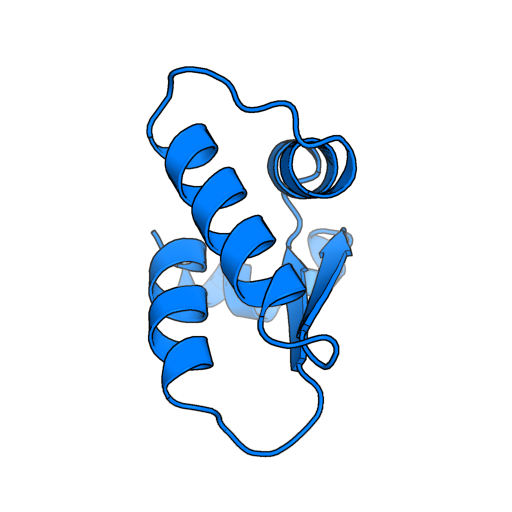Protein AF-A0A392PN88-F1 (afdb_monomer)

Secondary structure (DSSP, 8-state):
-HHHHHHHHHTT--SS-EEEEES-HHHHHHHHHT---SSHHHHHHHHHHHHHHH-TTEEEEE--GGG-HHHHHHT-

Solvent-accessible surface area (backbone atoms only — not comparable to full-atom values): 4550 Å² total; per-residue (Å²): 113,68,71,58,55,51,52,66,50,46,78,70,56,89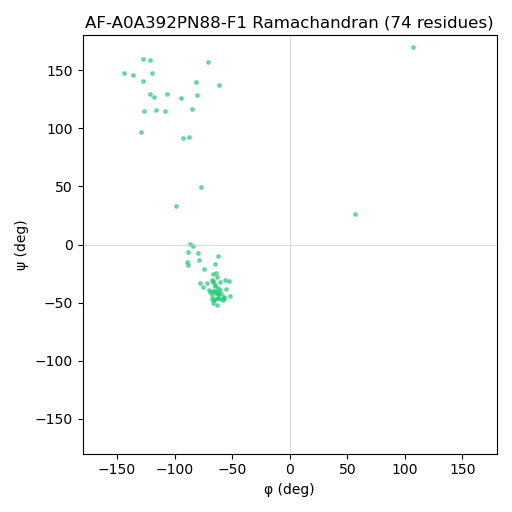,76,75,76,43,76,48,75,38,61,53,56,68,51,51,48,26,37,75,69,72,52,64,58,101,44,75,68,22,55,49,30,49,53,53,41,51,52,31,68,78,35,78,49,45,47,75,45,71,41,60,57,88,78,42,47,68,62,54,61,75,73,107

Structure (mmCIF, N/CA/C/O backbone):
data_AF-A0A392PN88-F1
#
_entry.id   AF-A0A392PN88-F1
#
loop_
_atom_site.group_PDB
_atom_site.id
_atom_site.type_symbol
_atom_site.label_atom_id
_atom_site.label_alt_id
_atom_site.label_comp_id
_atom_site.label_asym_id
_atom_site.label_entity_id
_atom_site.label_seq_id
_atom_site.pdbx_PDB_ins_code
_atom_site.Cartn_x
_atom_site.Cartn_y
_atom_site.Cartn_z
_atom_site.occupancy
_atom_site.B_iso_or_equiv
_atom_site.auth_seq_id
_atom_site.auth_comp_id
_atom_site.auth_asym_id
_atom_site.auth_atom_id
_atom_site.pdbx_PDB_model_num
ATOM 1 N N . MET A 1 1 ? -5.511 0.190 -13.622 1.00 50.78 1 MET A N 1
ATOM 2 C CA . MET A 1 1 ? -6.845 0.538 -13.088 1.00 50.78 1 MET A CA 1
ATOM 3 C C . MET A 1 1 ? -7.280 -0.391 -11.952 1.00 50.78 1 MET A C 1
ATOM 5 O O . MET A 1 1 ? -7.800 0.130 -10.980 1.00 50.78 1 MET A O 1
ATOM 9 N N . GLY A 1 2 ? -6.952 -1.692 -11.968 1.00 61.84 2 GLY A N 1
ATOM 10 C CA . GLY A 1 2 ? -7.446 -2.655 -10.962 1.00 61.84 2 GLY A CA 1
ATOM 11 C C . GLY A 1 2 ? -7.176 -2.367 -9.473 1.00 61.84 2 GLY A C 1
ATOM 12 O O . GLY A 1 2 ? -8.011 -2.701 -8.644 1.00 61.84 2 GLY A O 1
ATOM 13 N N . VAL A 1 3 ? -6.076 -1.697 -9.097 1.00 62.16 3 VAL A N 1
ATOM 14 C CA . VAL A 1 3 ? -5.833 -1.346 -7.677 1.00 62.16 3 VAL A CA 1
ATOM 15 C C . VAL A 1 3 ? -6.886 -0.357 -7.154 1.00 62.16 3 VAL A C 1
ATOM 17 O O . VAL A 1 3 ? -7.294 -0.460 -6.007 1.00 62.16 3 VAL A O 1
ATOM 20 N N . VAL A 1 4 ? -7.372 0.561 -7.998 1.00 62.56 4 VAL A N 1
ATOM 21 C CA . VAL A 1 4 ? -8.398 1.559 -7.634 1.00 62.56 4 VAL A CA 1
ATOM 22 C C . VAL A 1 4 ? -9.739 0.901 -7.366 1.00 62.56 4 VAL A C 1
ATOM 24 O O . VAL A 1 4 ? -10.369 1.180 -6.352 1.00 62.56 4 VAL A O 1
ATOM 27 N N . GLU A 1 5 ? -10.149 0.009 -8.267 1.00 67.06 5 GLU A N 1
ATOM 28 C CA . GLU A 1 5 ? -11.376 -0.771 -8.114 1.00 67.06 5 GLU A CA 1
ATOM 29 C C . GLU A 1 5 ? -11.307 -1.680 -6.899 1.00 67.06 5 GLU A C 1
ATOM 31 O O . GLU A 1 5 ? -12.274 -1.734 -6.150 1.00 67.06 5 GLU A O 1
ATOM 36 N N . ALA A 1 6 ? -10.156 -2.307 -6.638 1.00 65.00 6 ALA A N 1
ATOM 37 C CA . ALA A 1 6 ? -9.970 -3.087 -5.424 1.00 65.00 6 ALA A CA 1
ATOM 38 C C . ALA A 1 6 ? -10.224 -2.224 -4.178 1.00 65.00 6 ALA A C 1
ATOM 40 O O . ALA A 1 6 ? -10.987 -2.625 -3.315 1.00 65.00 6 ALA A O 1
ATOM 41 N N . ILE A 1 7 ? -9.689 -1.005 -4.101 1.00 63.09 7 ILE A N 1
ATOM 42 C CA . ILE A 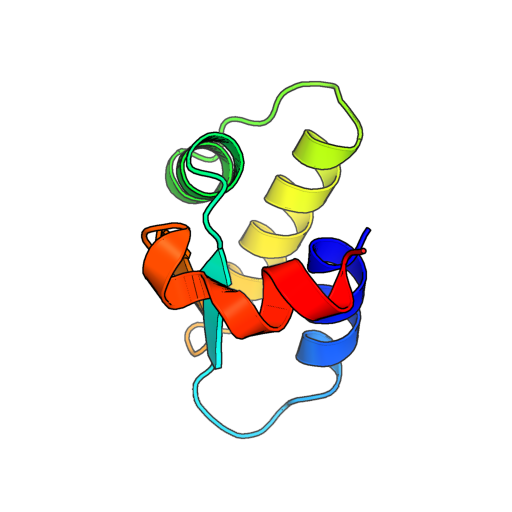1 7 ? -9.888 -0.117 -2.938 1.00 63.09 7 ILE A CA 1
ATOM 43 C C . ILE A 1 7 ? -11.336 0.350 -2.807 1.00 63.09 7 ILE A C 1
ATOM 45 O O . ILE A 1 7 ? -11.879 0.347 -1.706 1.00 63.09 7 ILE A O 1
ATOM 49 N N . ALA A 1 8 ? -11.970 0.736 -3.916 1.00 65.12 8 ALA A N 1
ATOM 50 C CA . ALA A 1 8 ? -13.381 1.114 -3.924 1.00 65.12 8 ALA A CA 1
ATOM 51 C C . ALA A 1 8 ? -14.292 -0.064 -3.536 1.00 65.12 8 ALA A C 1
ATOM 53 O O . ALA A 1 8 ? -15.364 0.138 -2.977 1.00 65.12 8 ALA A O 1
ATOM 54 N N . PHE A 1 9 ? -13.857 -1.293 -3.807 1.00 65.88 9 PHE A N 1
ATOM 55 C CA . PHE A 1 9 ? -14.526 -2.512 -3.375 1.00 65.88 9 PHE A CA 1
ATOM 56 C C . PHE A 1 9 ? -14.259 -2.823 -1.892 1.00 65.88 9 PHE A C 1
ATOM 58 O O . PHE A 1 9 ? -15.146 -3.299 -1.189 1.00 65.88 9 PHE A O 1
ATOM 65 N N . LEU A 1 10 ? -13.073 -2.493 -1.371 1.00 63.09 10 LEU A N 1
ATOM 66 C CA . LEU A 1 10 ? -12.725 -2.701 0.038 1.00 63.09 10 LEU A CA 1
ATOM 67 C C . LEU A 1 10 ? -13.523 -1.830 1.002 1.00 63.09 10 LEU A C 1
ATOM 69 O O . LEU A 1 10 ? -13.835 -2.289 2.096 1.00 63.09 10 LEU A O 1
ATOM 73 N N . THR A 1 11 ? -13.922 -0.621 0.605 1.00 60.78 11 THR A N 1
ATOM 74 C CA . THR A 1 11 ? -14.828 0.202 1.426 1.00 60.78 11 THR A CA 1
ATOM 75 C C . THR A 1 11 ? -16.222 -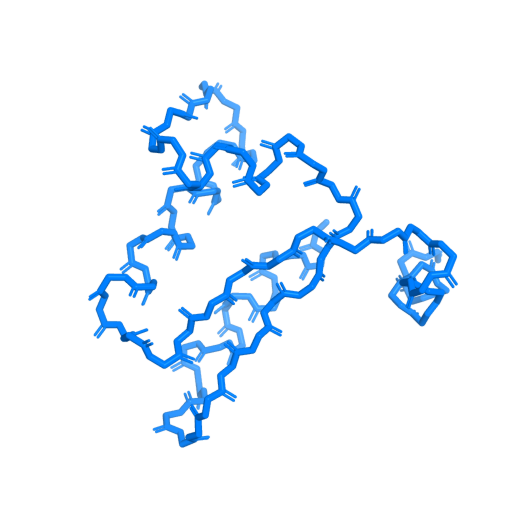0.422 1.577 1.00 60.78 11 THR A C 1
ATOM 77 O O . THR A 1 11 ? -16.950 -0.065 2.502 1.00 60.78 11 THR A O 1
ATOM 80 N N . GLN A 1 12 ? -16.583 -1.389 0.723 1.00 65.44 12 GLN A N 1
ATOM 81 C CA . GLN A 1 12 ? -17.825 -2.166 0.818 1.00 65.44 12 GLN A CA 1
ATOM 82 C C . GLN A 1 12 ? -17.675 -3.419 1.702 1.00 65.44 12 GLN A C 1
ATOM 84 O O . GLN A 1 12 ? -18.674 -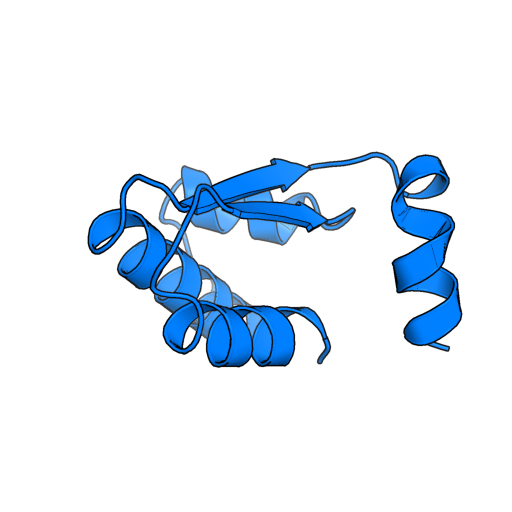3.959 2.176 1.00 65.44 12 GLN A O 1
ATOM 89 N N . PHE A 1 13 ? -16.444 -3.870 1.968 1.00 61.50 13 PHE A N 1
ATOM 90 C CA . PHE A 1 13 ? -16.150 -5.009 2.840 1.00 61.50 13 PHE A CA 1
ATOM 91 C C . PHE A 1 13 ? -15.898 -4.538 4.278 1.00 61.50 13 PHE A C 1
ATOM 93 O O . PHE A 1 13 ? -14.776 -4.240 4.677 1.00 61.50 13 PHE A O 1
ATOM 100 N N . GLN A 1 14 ? -16.958 -4.500 5.089 1.00 60.59 14 GLN A N 1
ATOM 101 C CA . GLN A 1 14 ? -16.874 -4.159 6.520 1.00 60.59 14 GLN A CA 1
ATOM 102 C C . GLN A 1 14 ? -16.571 -5.361 7.436 1.00 60.59 14 GLN A C 1
ATOM 104 O O . GLN A 1 14 ? -16.503 -5.212 8.658 1.00 60.59 14 GLN A O 1
ATOM 109 N N . HIS A 1 15 ? -16.402 -6.565 6.882 1.00 61.41 15 HIS A N 1
ATOM 110 C CA . HIS A 1 15 ? -16.230 -7.788 7.665 1.00 61.41 15 HIS A CA 1
ATOM 111 C C . HIS A 1 15 ? -14.969 -8.552 7.251 1.00 61.41 15 HIS A C 1
ATOM 113 O O . HIS A 1 15 ? -14.892 -9.079 6.145 1.00 61.41 15 HIS A O 1
ATOM 119 N N . GLY A 1 16 ? -14.010 -8.649 8.178 1.00 72.81 16 GLY A N 1
ATOM 120 C CA . GLY A 1 16 ? -12.808 -9.479 8.052 1.00 72.81 16 GLY A CA 1
ATOM 121 C C . GLY A 1 16 ? -11.512 -8.705 7.808 1.00 72.81 16 GLY A C 1
ATOM 122 O O . GLY A 1 16 ? -11.514 -7.497 7.576 1.00 72.81 16 GLY A O 1
ATOM 123 N N . SER A 1 17 ? -10.393 -9.426 7.894 1.00 81.69 17 SER A N 1
ATOM 124 C CA . SER A 1 17 ? -9.077 -8.908 7.529 1.00 81.69 17 SER A CA 1
ATOM 125 C C . SER A 1 17 ? -8.861 -8.969 6.023 1.00 81.69 17 SER A C 1
ATOM 127 O O . SER A 1 17 ? -9.239 -9.929 5.352 1.00 81.69 17 SER A O 1
ATOM 129 N N . VAL A 1 18 ? -8.246 -7.919 5.492 1.00 84.50 18 VAL A N 1
ATOM 130 C CA . VAL A 1 18 ? -7.977 -7.746 4.070 1.00 84.50 18 VAL A CA 1
ATOM 131 C C . VAL A 1 18 ? -6.476 -7.596 3.878 1.00 84.50 18 VAL A C 1
ATOM 133 O O . VAL A 1 18 ? -5.828 -6.753 4.501 1.00 84.50 18 VAL A O 1
ATOM 136 N N . ILE A 1 19 ? -5.926 -8.380 2.956 1.00 86.81 19 ILE A N 1
ATOM 137 C CA . ILE A 1 19 ? -4.549 -8.229 2.492 1.00 86.81 19 ILE A CA 1
ATOM 138 C C . ILE A 1 19 ? -4.598 -7.861 1.012 1.00 86.81 19 ILE A C 1
ATOM 140 O O . ILE A 1 19 ? -5.065 -8.636 0.182 1.00 86.81 19 ILE A O 1
ATOM 144 N N . ILE A 1 20 ? -4.130 -6.659 0.688 1.00 85.44 20 ILE A N 1
ATOM 145 C CA . ILE A 1 20 ? -3.937 -6.204 -0.686 1.00 85.44 20 ILE A CA 1
ATOM 146 C C . ILE A 1 20 ? -2.570 -6.703 -1.147 1.00 85.44 20 ILE A C 1
ATOM 148 O O . ILE A 1 20 ? -1.538 -6.288 -0.620 1.00 85.44 20 ILE A O 1
ATOM 152 N N . GLU A 1 21 ? -2.547 -7.566 -2.152 1.00 87.06 21 GLU A N 1
ATOM 153 C CA . GLU A 1 21 ? -1.311 -8.072 -2.744 1.00 87.06 21 GLU A CA 1
ATOM 154 C C . GLU A 1 21 ? -1.080 -7.434 -4.115 1.00 87.06 21 GLU A C 1
ATOM 156 O O . GLU A 1 21 ? -1.965 -7.399 -4.971 1.00 87.06 21 GLU A O 1
ATOM 161 N N . THR A 1 22 ? 0.118 -6.897 -4.339 1.00 85.25 22 THR A N 1
ATOM 162 C CA . THR A 1 22 ? 0.495 -6.317 -5.634 1.00 85.25 22 THR A CA 1
ATOM 163 C C . THR A 1 22 ? 1.957 -6.580 -5.958 1.00 85.25 22 THR A C 1
ATOM 165 O O . THR A 1 22 ? 2.813 -6.602 -5.079 1.00 85.25 22 THR A O 1
ATOM 168 N N . ASP A 1 23 ? 2.271 -6.735 -7.240 1.00 85.06 23 ASP A N 1
ATOM 169 C CA . ASP A 1 23 ? 3.642 -6.832 -7.742 1.00 85.06 23 ASP A CA 1
ATOM 170 C C . ASP A 1 23 ? 4.300 -5.463 -7.976 1.00 85.06 23 ASP A C 1
ATOM 172 O O . ASP A 1 23 ? 5.488 -5.383 -8.309 1.00 85.06 23 ASP A O 1
ATOM 176 N N . ASN A 1 24 ? 3.576 -4.366 -7.734 1.00 87.00 24 ASN A N 1
ATOM 177 C CA . ASN A 1 24 ? 4.098 -3.015 -7.873 1.00 87.00 24 ASN A CA 1
ATOM 178 C C . ASN A 1 24 ? 4.784 -2.528 -6.585 1.00 87.00 24 ASN A C 1
ATOM 180 O O . ASN A 1 24 ? 4.167 -1.928 -5.700 1.00 87.00 24 ASN A O 1
ATOM 184 N N . ALA A 1 25 ? 6.099 -2.738 -6.506 1.00 89.50 25 ALA A N 1
ATOM 185 C CA . ALA A 1 25 ? 6.909 -2.338 -5.355 1.00 89.50 25 ALA A CA 1
ATOM 186 C C . ALA A 1 25 ? 6.890 -0.821 -5.090 1.00 89.50 25 ALA A C 1
ATOM 188 O O . ALA A 1 25 ? 6.962 -0.395 -3.937 1.00 89.50 25 ALA A O 1
ATOM 189 N N . SER A 1 26 ? 6.778 0.009 -6.133 1.00 90.31 26 SER A N 1
ATOM 190 C CA . SER A 1 26 ? 6.747 1.470 -5.993 1.00 90.31 26 SER A CA 1
ATOM 191 C C . SER A 1 26 ? 5.503 1.947 -5.245 1.00 90.31 26 SER A C 1
ATOM 193 O O . SER A 1 26 ? 5.613 2.828 -4.394 1.00 90.31 26 SER A O 1
ATOM 195 N N . ILE A 1 27 ? 4.343 1.338 -5.512 1.00 89.94 27 ILE A N 1
ATOM 196 C CA . ILE A 1 27 ? 3.086 1.647 -4.817 1.00 89.94 27 ILE A CA 1
ATOM 197 C C . ILE A 1 27 ? 3.171 1.225 -3.348 1.00 89.94 27 ILE A C 1
ATOM 199 O O . ILE A 1 27 ? 2.922 2.044 -2.465 1.00 89.94 27 ILE A O 1
ATOM 203 N N . VAL A 1 28 ? 3.596 -0.016 -3.081 1.00 92.06 28 VAL A N 1
ATOM 204 C CA . VAL A 1 28 ? 3.754 -0.542 -1.711 1.00 92.06 28 VAL A CA 1
ATOM 205 C C . VAL A 1 28 ? 4.703 0.341 -0.901 1.00 92.06 28 VAL A C 1
ATOM 207 O O . VAL A 1 28 ? 4.390 0.750 0.218 1.00 92.06 28 VAL A O 1
ATOM 210 N N . LYS A 1 29 ? 5.837 0.731 -1.496 1.00 94.00 29 LYS A N 1
ATOM 211 C CA . LYS A 1 29 ? 6.794 1.645 -0.867 1.00 94.00 29 LYS A CA 1
ATOM 212 C C . LYS A 1 29 ? 6.181 3.019 -0.588 1.00 94.00 29 LYS A C 1
ATOM 214 O O . LYS A 1 29 ? 6.375 3.537 0.511 1.00 94.00 2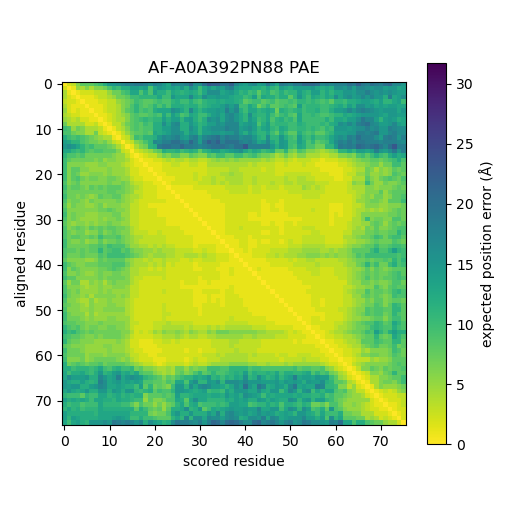9 LYS A O 1
ATOM 219 N N . ALA A 1 30 ? 5.458 3.616 -1.537 1.00 94.12 30 ALA A N 1
ATOM 220 C CA . ALA A 1 30 ? 4.811 4.919 -1.349 1.00 94.12 30 ALA A CA 1
ATOM 221 C C . ALA A 1 30 ? 3.802 4.900 -0.186 1.00 94.12 30 ALA A C 1
ATOM 223 O O . ALA A 1 30 ? 3.824 5.794 0.657 1.00 94.12 30 ALA A O 1
ATOM 224 N N . ILE A 1 31 ? 2.993 3.841 -0.082 1.00 92.88 31 ILE A N 1
ATOM 225 C CA . ILE A 1 31 ? 2.006 3.654 0.995 1.00 92.88 31 ILE A CA 1
ATOM 226 C C . ILE A 1 31 ? 2.679 3.498 2.363 1.00 92.88 31 ILE A C 1
ATOM 228 O O . ILE A 1 31 ? 2.280 4.147 3.332 1.00 92.88 31 ILE A O 1
ATOM 232 N N . HIS A 1 32 ? 3.718 2.664 2.471 1.00 94.44 32 HIS A N 1
ATOM 233 C CA . HIS A 1 32 ? 4.412 2.471 3.748 1.00 94.44 32 HIS A CA 1
ATOM 234 C C . HIS A 1 32 ? 5.212 3.703 4.180 1.00 94.44 32 HIS A C 1
ATOM 236 O O . HIS A 1 32 ? 5.196 4.055 5.357 1.00 94.44 32 HIS A O 1
ATOM 242 N N . SER A 1 33 ? 5.891 4.367 3.240 1.00 96.12 33 SER A N 1
ATOM 243 C CA . SER A 1 33 ? 6.703 5.561 3.518 1.00 96.12 33 SER A CA 1
ATOM 244 C C . SER A 1 33 ? 5.889 6.844 3.680 1.00 96.12 33 SER A C 1
ATOM 246 O O . SER A 1 33 ? 6.432 7.837 4.155 1.00 96.12 33 SER A O 1
ATOM 248 N N . ARG A 1 34 ? 4.607 6.837 3.290 1.00 95.56 34 ARG A N 1
ATOM 249 C CA . ARG A 1 34 ? 3.745 8.025 3.195 1.00 95.56 34 ARG A CA 1
ATOM 250 C C . ARG A 1 34 ? 4.309 9.125 2.279 1.00 95.56 34 ARG A C 1
ATOM 252 O O . ARG A 1 34 ? 4.007 10.304 2.457 1.00 95.56 34 ARG A O 1
ATOM 259 N N . ILE A 1 35 ? 5.132 8.751 1.297 1.00 96.12 35 ILE A N 1
ATOM 260 C CA . ILE A 1 35 ? 5.700 9.667 0.301 1.00 96.12 35 ILE A CA 1
ATOM 261 C C . ILE A 1 35 ? 5.021 9.398 -1.037 1.00 96.12 35 ILE A C 1
ATOM 263 O O . ILE A 1 35 ? 5.194 8.335 -1.633 1.00 96.12 35 ILE A O 1
ATOM 267 N N . TYR A 1 36 ? 4.279 10.390 -1.526 1.00 93.94 36 TYR A N 1
ATOM 268 C CA . TYR A 1 36 ? 3.452 10.257 -2.722 1.00 93.94 36 TYR A CA 1
ATOM 269 C C . TYR A 1 36 ? 3.920 11.222 -3.816 1.00 93.94 36 TYR A C 1
ATOM 271 O O . TYR A 1 36 ? 4.011 12.428 -3.570 1.00 93.94 36 TYR A O 1
ATOM 279 N N . PRO A 1 37 ? 4.202 10.744 -5.039 1.00 92.12 37 PRO A N 1
ATOM 280 C CA . PRO A 1 37 ? 4.471 11.636 -6.157 1.00 92.12 37 PRO A CA 1
ATOM 281 C C . PRO A 1 37 ? 3.194 12.349 -6.601 1.00 92.12 37 PRO A C 1
ATOM 283 O O . PRO A 1 37 ? 2.085 11.846 -6.426 1.00 92.12 37 PRO A O 1
ATOM 286 N N . ARG A 1 38 ? 3.349 13.502 -7.261 1.00 93.31 38 ARG A N 1
ATOM 287 C CA . ARG A 1 38 ? 2.241 14.272 -7.858 1.00 93.31 38 ARG A CA 1
ATOM 288 C C . ARG A 1 38 ? 1.761 13.654 -9.178 1.00 93.31 38 ARG A C 1
ATOM 290 O O . ARG A 1 38 ? 1.674 14.323 -10.200 1.00 93.31 38 ARG A O 1
ATOM 297 N N . LEU A 1 39 ? 1.507 12.352 -9.154 1.00 89.31 39 LEU A N 1
ATOM 298 C CA . LEU A 1 39 ? 0.966 11.559 -10.252 1.00 89.31 39 LEU A CA 1
ATOM 299 C C . LEU A 1 39 ? -0.337 10.913 -9.783 1.00 89.31 39 LEU A C 1
ATOM 301 O O . LEU A 1 39 ? -0.539 10.721 -8.585 1.00 89.31 39 LEU A O 1
ATOM 305 N N . TYR A 1 40 ? -1.198 10.523 -10.723 1.00 85.50 40 TYR A N 1
ATOM 306 C CA . TYR A 1 40 ? -2.485 9.896 -10.404 1.00 85.50 40 TYR A CA 1
ATOM 307 C C . TYR A 1 40 ? -2.344 8.698 -9.448 1.00 85.50 40 TYR A C 1
ATOM 309 O O . TYR A 1 40 ? -3.036 8.621 -8.437 1.00 85.50 40 TYR A O 1
ATOM 317 N N . TRP A 1 41 ? -1.367 7.819 -9.687 1.00 84.19 41 TRP A N 1
ATOM 318 C CA . TRP A 1 41 ? -1.108 6.679 -8.802 1.00 84.19 41 TRP A CA 1
ATOM 319 C C . TRP A 1 41 ? -0.604 7.077 -7.407 1.00 84.19 41 TRP A C 1
ATOM 321 O O . TRP A 1 41 ? -0.813 6.330 -6.456 1.00 84.19 41 TRP A O 1
ATOM 331 N N . GLY A 1 42 ? 0.022 8.248 -7.262 1.00 90.69 42 GLY A N 1
ATOM 332 C CA . GLY A 1 42 ? 0.425 8.783 -5.963 1.00 90.69 42 GLY A CA 1
ATOM 333 C C . GLY A 1 42 ? -0.775 9.226 -5.128 1.00 90.69 42 GLY A C 1
ATOM 334 O O . GLY A 1 42 ? -0.819 8.946 -3.933 1.00 90.69 42 GLY A O 1
ATOM 335 N N . MET A 1 43 ? -1.788 9.833 -5.760 1.00 89.62 43 MET A N 1
ATOM 336 C CA . MET A 1 43 ? -3.064 10.127 -5.093 1.00 89.62 43 MET A CA 1
ATOM 337 C C . MET A 1 43 ? -3.765 8.840 -4.652 1.00 89.62 43 MET A C 1
ATOM 339 O O . MET A 1 43 ? -4.227 8.754 -3.522 1.00 89.62 43 MET A O 1
ATOM 343 N N . LEU A 1 44 ? -3.753 7.806 -5.496 1.00 85.44 44 LEU A N 1
ATOM 344 C CA . LEU A 1 44 ? -4.310 6.497 -5.147 1.00 85.44 44 LEU A CA 1
ATOM 345 C C . LEU A 1 44 ? -3.580 5.847 -3.968 1.00 85.44 44 LEU A C 1
ATOM 347 O O . LEU A 1 44 ? -4.222 5.385 -3.033 1.00 85.44 44 LEU A O 1
ATOM 351 N N . ALA A 1 45 ? -2.244 5.850 -3.982 1.00 89.38 45 ALA A N 1
ATOM 352 C CA . ALA A 1 45 ? -1.429 5.359 -2.871 1.00 89.38 45 ALA A CA 1
ATOM 353 C C . ALA A 1 45 ? -1.772 6.067 -1.551 1.00 89.38 45 ALA A C 1
ATOM 355 O O . ALA A 1 45 ? -1.837 5.430 -0.501 1.00 89.38 45 ALA A O 1
ATOM 356 N N . ARG A 1 46 ? -2.047 7.372 -1.607 1.00 92.38 46 ARG A N 1
ATOM 357 C CA . ARG A 1 46 ? -2.504 8.133 -0.447 1.00 92.38 46 ARG A CA 1
ATOM 358 C C . ARG A 1 46 ? -3.883 7.681 0.038 1.00 92.38 46 ARG A C 1
ATOM 360 O O . ARG A 1 46 ? -4.020 7.410 1.223 1.00 92.38 46 ARG A O 1
ATOM 367 N N . THR A 1 47 ? -4.861 7.531 -0.853 1.00 88.50 47 THR A N 1
ATOM 368 C CA . THR A 1 47 ? -6.210 7.064 -0.484 1.00 88.50 47 THR A CA 1
ATOM 369 C C . THR A 1 47 ? -6.188 5.665 0.139 1.00 88.50 47 THR A C 1
ATOM 371 O O . THR A 1 47 ? -6.880 5.424 1.122 1.00 88.50 47 THR A O 1
ATOM 374 N N . ILE A 1 48 ? -5.346 4.751 -0.367 1.00 86.50 48 ILE A N 1
ATOM 375 C CA . ILE A 1 48 ? -5.139 3.428 0.257 1.00 86.50 48 ILE A CA 1
ATOM 376 C C . ILE A 1 48 ? -4.653 3.590 1.690 1.00 86.50 48 ILE A C 1
ATOM 378 O O . ILE A 1 48 ? -5.150 2.927 2.596 1.00 86.50 48 ILE A O 1
ATOM 382 N N . ARG A 1 49 ? -3.653 4.454 1.891 1.00 91.38 49 ARG A N 1
ATOM 383 C CA . ARG A 1 49 ? -3.074 4.665 3.210 1.00 91.38 49 ARG A CA 1
ATOM 384 C C . ARG A 1 49 ? -4.105 5.214 4.191 1.00 91.38 49 ARG A C 1
ATOM 386 O O . ARG A 1 49 ? -4.133 4.752 5.324 1.00 91.38 49 ARG A O 1
ATOM 393 N N . GLU A 1 50 ? -4.917 6.168 3.754 1.00 90.69 50 GLU A N 1
ATOM 394 C CA . GLU A 1 50 ? -6.003 6.741 4.554 1.00 90.69 50 GLU A CA 1
ATOM 395 C C . GLU A 1 50 ? -7.011 5.642 4.950 1.00 90.69 50 GLU A C 1
ATOM 397 O O . GLU A 1 50 ? -7.277 5.461 6.134 1.00 90.69 50 GLU A O 1
ATOM 402 N N . ALA A 1 51 ? -7.438 4.791 4.009 1.00 85.12 51 ALA A N 1
ATOM 403 C CA . ALA A 1 51 ? -8.325 3.658 4.305 1.00 85.12 51 ALA A CA 1
ATOM 404 C C . ALA A 1 51 ? -7.707 2.625 5.275 1.00 85.12 51 ALA A C 1
ATOM 406 O O . ALA A 1 51 ? -8.399 2.085 6.135 1.00 85.12 51 ALA A O 1
ATOM 407 N N . MET A 1 52 ? -6.400 2.355 5.169 1.00 87.50 52 MET A N 1
ATOM 408 C CA . MET A 1 52 ? -5.678 1.483 6.111 1.00 87.50 52 MET A CA 1
ATOM 409 C C . MET A 1 52 ? -5.577 2.083 7.519 1.00 87.50 52 MET A C 1
ATOM 411 O O . MET A 1 52 ? -5.492 1.348 8.500 1.00 87.50 52 MET A O 1
ATOM 415 N N . GLU A 1 53 ? -5.534 3.410 7.630 1.00 90.25 53 GLU A N 1
ATOM 416 C CA . GLU A 1 53 ? -5.518 4.102 8.921 1.00 90.25 53 GLU A CA 1
ATOM 417 C C . GLU A 1 53 ? -6.899 4.088 9.583 1.00 90.25 53 GLU A C 1
ATOM 419 O O . GLU A 1 53 ? -6.984 3.920 10.798 1.00 90.25 53 GLU A O 1
ATOM 424 N N . GLU A 1 54 ? -7.968 4.196 8.792 1.00 88.31 54 GLU A N 1
ATOM 425 C CA . GLU A 1 54 ? -9.353 4.081 9.262 1.00 88.31 54 GLU A CA 1
ATOM 426 C C . GLU A 1 54 ? -9.731 2.640 9.636 1.00 88.31 54 GLU A C 1
ATOM 428 O O . GLU A 1 54 ? -10.499 2.423 10.575 1.00 88.31 54 GLU A O 1
ATOM 433 N N . ASN A 1 55 ? -9.173 1.648 8.936 1.00 85.50 55 ASN A N 1
ATOM 434 C CA . ASN A 1 55 ? -9.426 0.234 9.184 1.00 85.50 55 ASN A CA 1
ATOM 435 C C . ASN A 1 55 ? -8.115 -0.568 9.331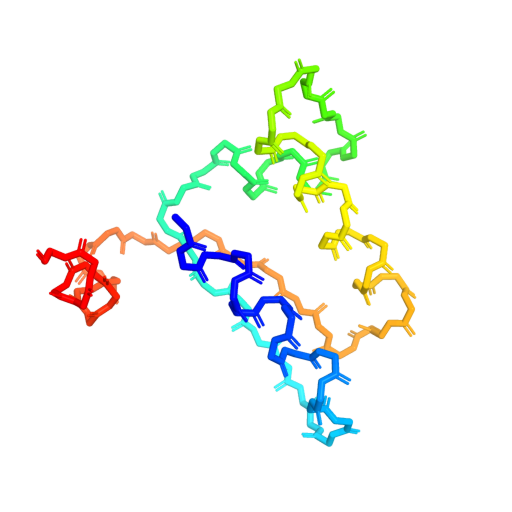 1.00 85.50 55 ASN A C 1
ATOM 437 O O . ASN A 1 55 ? -7.566 -1.049 8.334 1.00 85.50 55 ASN A O 1
ATOM 441 N N . PRO A 1 56 ? -7.655 -0.819 10.576 1.00 84.44 56 PRO A N 1
ATOM 442 C CA . PRO A 1 56 ? -6.431 -1.577 10.857 1.00 84.44 56 PRO A CA 1
ATOM 443 C C . PRO A 1 56 ? -6.439 -3.035 10.376 1.00 84.44 56 PRO A C 1
ATOM 445 O O . PRO A 1 56 ? -5.409 -3.703 10.431 1.00 84.44 56 PRO A O 1
ATOM 448 N N . GLN A 1 57 ? -7.591 -3.554 9.942 1.00 86.94 57 GLN A N 1
ATOM 449 C CA . GLN A 1 57 ? -7.710 -4.890 9.360 1.00 86.94 57 GLN A CA 1
ATOM 450 C C . GLN A 1 57 ? -7.267 -4.934 7.890 1.00 86.94 57 GLN A C 1
ATOM 452 O O . GLN A 1 57 ? -7.168 -6.023 7.324 1.00 86.94 57 GLN A O 1
ATOM 457 N N . ILE A 1 58 ? -6.986 -3.780 7.275 1.00 87.12 58 ILE A N 1
ATOM 458 C CA . ILE A 1 58 ? -6.457 -3.673 5.916 1.00 87.12 58 ILE A CA 1
ATOM 459 C C . ILE A 1 58 ? -4.933 -3.579 5.976 1.00 87.12 58 ILE A C 1
ATOM 461 O O . ILE A 1 58 ? -4.352 -2.696 6.606 1.00 87.12 58 ILE A O 1
ATOM 465 N N . SER A 1 59 ? -4.270 -4.470 5.252 1.00 89.94 59 SER A N 1
ATOM 466 C CA . SER A 1 59 ? -2.826 -4.440 5.042 1.00 89.94 59 SER A CA 1
ATOM 467 C C . SER A 1 59 ? -2.499 -4.512 3.556 1.00 89.94 59 SER A C 1
ATOM 469 O O . SER A 1 59 ? -3.322 -4.938 2.748 1.00 89.94 59 SER A O 1
ATOM 471 N N . ILE A 1 60 ? -1.292 -4.088 3.184 1.00 89.31 60 ILE A N 1
ATOM 472 C CA . ILE A 1 60 ? -0.775 -4.230 1.823 1.00 89.31 60 ILE A CA 1
ATOM 473 C C . ILE A 1 60 ? 0.588 -4.909 1.860 1.00 89.31 60 ILE A C 1
ATOM 475 O O . ILE A 1 60 ? 1.399 -4.627 2.744 1.00 89.31 60 ILE A O 1
ATOM 479 N N . GLN A 1 61 ? 0.842 -5.798 0.902 1.00 90.44 61 GLN A N 1
ATOM 480 C CA . GLN A 1 61 ? 2.121 -6.475 0.743 1.00 90.44 61 GLN A CA 1
ATOM 481 C C . GLN A 1 61 ? 2.547 -6.518 -0.722 1.00 90.44 61 GLN A C 1
ATOM 483 O O . GLN A 1 61 ? 1.734 -6.638 -1.643 1.00 90.44 61 GLN A O 1
ATOM 488 N N . TRP A 1 62 ? 3.860 -6.429 -0.929 1.00 90.12 62 TRP A N 1
ATOM 489 C CA . TRP A 1 62 ? 4.443 -6.702 -2.232 1.00 90.12 62 TRP A CA 1
ATOM 490 C C . TRP A 1 62 ? 4.578 -8.211 -2.431 1.00 90.12 62 TRP A C 1
ATOM 492 O O . TRP A 1 62 ? 5.170 -8.895 -1.595 1.00 90.12 62 TRP A O 1
ATOM 502 N N . VAL A 1 63 ? 4.083 -8.717 -3.557 1.00 85.31 63 VAL A N 1
ATOM 503 C CA . VAL A 1 63 ? 4.228 -10.121 -3.949 1.00 85.31 63 VAL A CA 1
ATOM 504 C C . VAL A 1 63 ? 4.969 -10.233 -5.273 1.00 85.31 63 VAL A C 1
ATOM 506 O O . VAL A 1 63 ? 4.855 -9.387 -6.156 1.00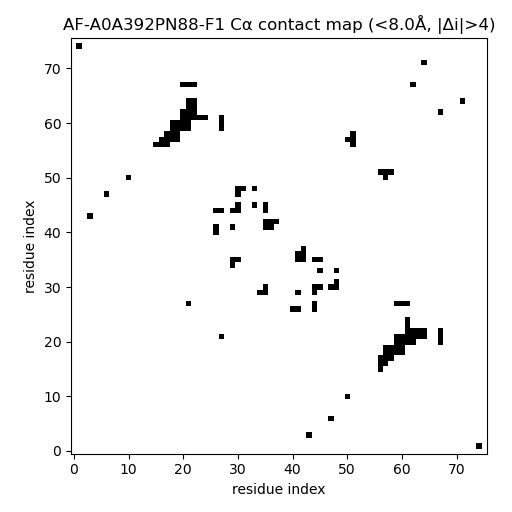 85.31 63 VAL A O 1
ATOM 509 N N . ASN A 1 64 ? 5.745 -11.302 -5.440 1.00 78.56 64 ASN A N 1
ATOM 510 C CA . ASN A 1 64 ? 6.400 -11.570 -6.715 1.00 78.56 64 ASN A CA 1
ATOM 511 C C . ASN A 1 64 ? 5.336 -11.764 -7.813 1.00 78.56 64 ASN A C 1
ATOM 513 O O . ASN A 1 64 ? 4.363 -12.484 -7.601 1.00 78.56 64 ASN A O 1
ATOM 517 N N . ARG A 1 65 ? 5.541 -11.182 -9.000 1.00 68.75 65 ARG A N 1
ATOM 518 C CA . ARG A 1 65 ? 4.623 -11.278 -10.148 1.00 68.75 65 ARG A CA 1
ATOM 519 C C . ARG A 1 65 ? 4.252 -12.715 -10.530 1.00 68.75 65 ARG A C 1
ATOM 521 O O . ARG A 1 65 ? 3.115 -12.957 -10.918 1.00 68.75 65 ARG A O 1
ATOM 528 N N . ASN A 1 66 ? 5.151 -13.680 -10.329 1.00 71.19 66 ASN A N 1
ATOM 529 C CA . ASN A 1 66 ? 4.858 -15.102 -10.553 1.00 71.19 66 ASN A CA 1
ATOM 530 C C . ASN A 1 66 ? 3.773 -15.651 -9.607 1.00 71.19 66 ASN A C 1
ATOM 532 O O . ASN A 1 66 ? 3.090 -16.613 -9.949 1.00 71.19 66 ASN A O 1
ATOM 536 N N . LYS A 1 67 ? 3.595 -15.030 -8.435 1.00 64.56 67 LYS A N 1
ATOM 537 C CA . LYS A 1 67 ? 2.512 -15.314 -7.481 1.00 64.56 67 LYS A CA 1
ATOM 538 C C . LYS A 1 67 ? 1.255 -14.473 -7.735 1.00 64.56 67 LYS A C 1
ATOM 540 O O . LYS A 1 67 ? 0.195 -14.839 -7.252 1.00 64.56 67 LYS A O 1
ATOM 545 N N . ASN A 1 68 ? 1.352 -13.402 -8.528 1.00 64.69 68 ASN A N 1
ATOM 546 C CA . ASN A 1 68 ? 0.228 -12.548 -8.925 1.00 64.69 68 ASN A CA 1
ATOM 547 C C . ASN A 1 68 ? -0.306 -12.889 -10.331 1.00 64.69 68 ASN A C 1
ATOM 549 O O . ASN A 1 68 ? -0.717 -12.021 -11.101 1.00 64.69 68 ASN A O 1
ATOM 553 N N . THR A 1 69 ? -0.250 -14.166 -10.704 1.00 69.75 69 THR A N 1
ATOM 554 C CA . THR A 1 69 ? -0.618 -14.644 -12.042 1.00 69.75 69 THR A CA 1
ATOM 555 C C . THR A 1 69 ? -2.101 -14.443 -12.339 1.00 69.75 69 THR A C 1
ATOM 557 O O . THR A 1 69 ? -2.435 -14.070 -13.457 1.00 69.75 69 THR A O 1
ATOM 560 N N . VAL A 1 70 ? -2.983 -14.595 -11.345 1.00 69.50 70 VAL A N 1
ATOM 561 C CA . VAL A 1 70 ? -4.432 -14.379 -11.514 1.00 69.50 70 VAL A CA 1
ATOM 562 C C . VAL A 1 70 ? -4.736 -12.926 -11.876 1.00 69.50 70 VAL A C 1
ATOM 564 O O . VAL A 1 70 ? -5.384 -12.674 -12.889 1.00 69.50 70 VAL A O 1
ATOM 567 N N . ALA A 1 71 ? -4.224 -11.958 -11.108 1.00 68.50 71 ALA A N 1
ATOM 568 C CA . ALA A 1 71 ? -4.445 -10.549 -11.426 1.00 68.50 71 ALA A CA 1
ATOM 569 C C . ALA A 1 71 ? -3.748 -10.149 -12.732 1.00 68.50 71 ALA A C 1
ATOM 571 O O . ALA A 1 71 ? -4.266 -9.313 -13.466 1.00 68.50 71 ALA A O 1
ATOM 572 N N . HIS A 1 72 ? -2.599 -10.758 -13.052 1.00 64.38 72 HIS A N 1
ATOM 573 C CA . HIS A 1 72 ? -1.932 -10.517 -14.327 1.00 64.38 72 HIS A CA 1
ATOM 574 C C . HIS A 1 72 ? -2.774 -10.985 -15.523 1.00 64.38 72 HIS A C 1
ATOM 576 O O . HIS A 1 72 ? -2.846 -10.263 -16.512 1.00 64.38 72 HIS A O 1
ATOM 582 N N . VAL A 1 73 ? -3.422 -12.149 -15.422 1.00 72.81 73 VAL A N 1
ATOM 583 C CA . VAL A 1 73 ? -4.325 -12.675 -16.459 1.00 72.81 73 VAL A CA 1
ATOM 584 C C . VAL A 1 73 ? -5.573 -11.804 -16.604 1.00 72.81 73 VAL A C 1
ATOM 586 O O . VAL A 1 73 ? -5.991 -11.560 -17.725 1.00 72.81 73 VAL A O 1
ATOM 589 N N . LEU A 1 74 ? -6.138 -11.306 -15.500 1.00 67.62 74 LEU A N 1
ATOM 590 C CA . LEU A 1 74 ? -7.338 -10.455 -15.516 1.00 67.62 74 LEU A CA 1
ATOM 591 C C . LEU A 1 74 ? -7.084 -9.017 -15.994 1.00 67.62 74 LEU A C 1
ATOM 593 O O . LEU A 1 74 ? -8.025 -8.317 -16.352 1.00 67.62 74 LEU A O 1
ATOM 597 N N . ALA A 1 75 ? -5.837 -8.549 -15.934 1.00 65.44 75 ALA A N 1
ATOM 598 C CA . ALA A 1 75 ? -5.457 -7.204 -16.362 1.00 65.44 75 ALA A CA 1
ATOM 599 C C . ALA A 1 75 ? -5.092 -7.110 -17.857 1.00 65.44 75 ALA A C 1
ATOM 601 O O 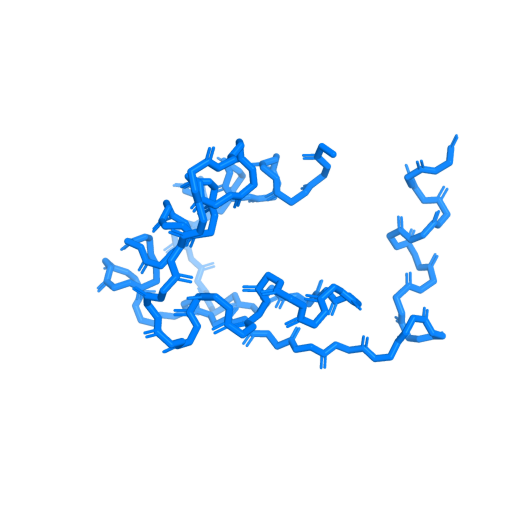. ALA A 1 75 ? -4.829 -5.998 -18.324 1.00 65.44 75 ALA A O 1
ATOM 602 N N . ASN A 1 76 ? -5.030 -8.248 -18.559 1.00 56.88 76 ASN A N 1
ATOM 603 C CA . ASN A 1 76 ? -4.878 -8.340 -20.016 1.00 56.88 76 ASN A CA 1
ATOM 604 C C . ASN A 1 76 ? -6.248 -8.385 -20.695 1.00 56.88 76 ASN A C 1
ATOM 606 O O . ASN A 1 76 ? -6.348 -7.805 -21.797 1.00 56.88 76 ASN A O 1
#

InterPro domains:
  IPR002156 Ribonuclease H domain [PF13456] (2-76)
  IPR012337 Ribonuclease H-like superfamily [SSF53098] (1-76)
  IPR036397 Ribonuclease H superfamily [G3DSA:3.30.420.10] (1-76)
  IPR044730 Ribonuclease H-like domain, plant type [cd06222] (1-76)

pLDDT: mean 80.04, std 12.38, range [50.78, 96.12]

Organism: NCBI:txid97028

Radius of gyration: 12.13 Å; Cα contacts (8 Å, |Δi|>4): 70; chains: 1; bounding box: 25×30×31 Å

Sequence (76 aa):
MGVVEAIAFLTQFQHGSVIIETDNASIVKAIHSRIYPRLYWGMLARTIREAMEENPQISIQWVNRNKNTVAHVLAN

Mean predicted aligned error: 6.73 Å

Foldseek 3Di:
DVLQVVLVVVVVPPDAAEEAEDQPPVLLCCLVVVPFDPDPSSVVSNSLNVVCVVPVSYYYDYDHVVVVVVVVVVVD

Nearest PDB structures (foldseek):
  3aly-assembly1_A  TM=7.980E-01  e=8.272E-03  Sulfurisphaera tokodaii str. 7
  2ehg-assembly1_A  TM=7.778E-01  e=1.161E-02  Sulfurisphaera tokodaii str. 7
  4e19-assembly2_B  TM=6.619E-01  e=5.529E-02  Halobacterium salinarum NRC-1
  3hst-assembly2_B  TM=6.988E-01  e=1.752E-01  Mycobacterium tuberculosis
  3hst-assembly4_D  TM=6.877E-01  e=2.632E-01  Mycobacterium tuberculosis